Protein 2EGD (pdb70)

Foldseek 3Di:
DDDPVRVVVVVLQVLQQVLQCPDDDSQ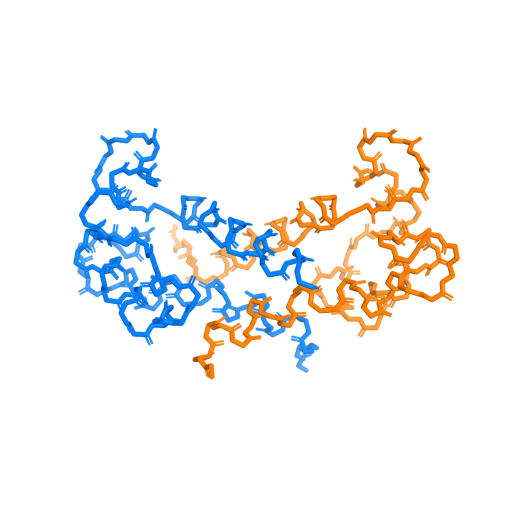WHALVSQVCSCVPPVCPLCVPVPDSVVVQVVLPVVPPRIHGVVSSVVVVVVSVVVVVVD/DDPVVVVVVVLQVLQQVLQCPDDDSQWHALVSQVVCCVPPVCPLCVPVPDSVVVQVVLPVVPPRIHGVVSSVVVVVVSVVVVVCVVDDDPD

Organism: Homo sapiens (NCBI:txid9606)

Structure (mmCIF, N/CA/C/O backbone):
data_2EGD
#
_entry.id   2EGD
#
_cell.length_a   39.774
_cell.length_b   59.287
_cell.length_c   77.624
_cell.angle_alpha   90.00
_cell.angle_beta   90.00
_cell.angle_gamma   90.00
#
_symmetry.space_group_name_H-M   'P 21 21 21'
#
loop_
_entity.id
_entity.type
_entity.pdbx_description
1 polymer 'Protein S100-A13'
2 non-polymer 'CALCIUM ION'
3 water water
#
loop_
_atom_site.group_PDB
_atom_site.id
_atom_site.type_symbol
_atom_site.label_atom_id
_atom_site.label_alt_id
_atom_site.label_comp_id
_atom_site.label_asym_id
_atom_site.label_entity_id
_atom_site.label_seq_id
_atom_site.pdbx_PDB_ins_code
_atom_site.Cartn_x
_atom_site.Cartn_y
_atom_site.Cartn_z
_atom_site.occupancy
_atom_site.B_iso_or_equiv
_atom_site.auth_seq_id
_atom_site.auth_comp_id
_atom_site.auth_asym_id
_atom_site.auth_atom_id
_atom_site.pdbx_PDB_model_num
ATOM 1 N N . PRO A 1 5 ? -2.648 0.183 25.767 1.00 26.76 5 PRO A N 1
ATOM 2 C CA . PRO A 1 5 ? -1.769 1.253 26.235 1.00 26.24 5 P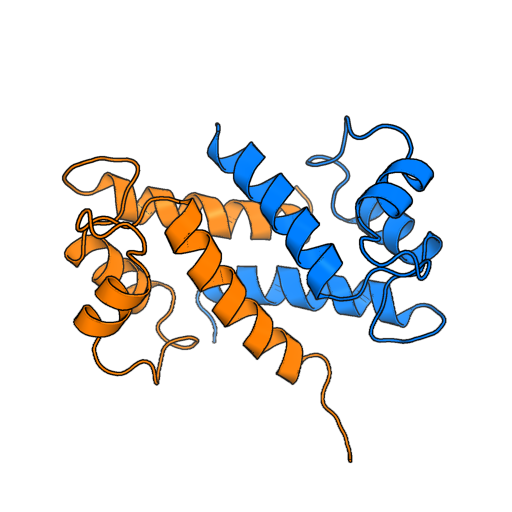RO A CA 1
ATOM 3 C C . PRO A 1 5 ? -1.337 2.197 25.099 1.00 26.26 5 PRO A C 1
ATOM 4 O O . PRO A 1 5 ? -1.984 2.263 24.070 1.00 27.40 5 PRO A O 1
ATOM 8 N N . LEU A 1 6 ? -0.238 2.902 25.281 1.00 25.62 6 LEU A N 1
ATOM 9 C CA . LEU A 1 6 ? 0.115 3.984 24.351 1.00 26.15 6 LEU A CA 1
ATOM 10 C C . LEU A 1 6 ? 1.135 3.475 23.360 1.00 26.31 6 LEU A C 1
ATOM 11 O O . LEU A 1 6 ? 1.838 2.531 23.683 1.00 26.06 6 LEU A O 1
ATOM 16 N N . THR A 1 7 ? 1.204 4.078 22.162 1.00 25.19 7 THR A N 1
ATOM 17 C CA . THR A 1 7 ? 2.227 3.708 21.179 1.00 25.23 7 THR A CA 1
ATOM 18 C C . THR A 1 7 ? 3.582 4.274 21.627 1.00 25.45 7 THR A C 1
ATOM 19 O O . THR A 1 7 ? 3.657 4.969 22.640 1.00 24.68 7 THR A O 1
ATOM 23 N N . GLU A 1 8 ? 4.651 3.927 20.907 1.00 25.42 8 GLU A N 1
ATOM 24 C CA . GLU A 1 8 ? 5.984 4.440 21.237 1.00 25.30 8 GLU A CA 1
ATOM 25 C C . GLU A 1 8 ? 5.969 5.951 21.164 1.00 25.32 8 GLU A C 1
ATOM 26 O O . GLU A 1 8 ? 6.527 6.625 22.057 1.00 25.00 8 GLU A O 1
ATOM 28 N N . LEU A 1 9 ? 5.328 6.502 20.132 1.00 24.82 9 LEU A N 1
ATOM 29 C CA . LEU A 1 9 ? 5.291 7.981 20.006 1.00 24.64 9 LEU A CA 1
ATOM 30 C C . LEU A 1 9 ? 4.436 8.545 21.126 1.00 24.96 9 LEU A C 1
ATOM 31 O O . LEU A 1 9 ? 4.816 9.504 21.787 1.00 25.10 9 LEU A O 1
ATOM 36 N N . GLU A 1 10 ? 3.285 7.945 21.388 1.00 24.51 10 GLU A N 1
ATOM 37 C CA . GLU A 1 10 ? 2.402 8.541 22.383 1.00 23.84 10 GLU A CA 1
ATOM 38 C C . GLU A 1 10 ? 3.047 8.524 23.781 1.00 23.37 10 GLU A C 1
ATOM 39 O O . GLU A 1 10 ? 2.947 9.507 24.566 1.00 24.32 10 GLU A O 1
ATOM 45 N N . GLU A 1 11 ? 3.713 7.415 24.096 1.00 22.55 11 GLU A N 1
ATOM 46 C CA . GLU A 1 11 ? 4.319 7.259 25.411 1.00 24.16 11 GLU A CA 1
ATOM 47 C C . GLU A 1 11 ? 5.463 8.239 25.529 1.00 24.50 11 GLU A C 1
ATOM 48 O O . GLU A 1 11 ? 5.692 8.813 26.617 1.00 25.88 11 GLU A O 1
ATOM 54 N N . SER A 1 12 ? 6.171 8.486 24.422 1.00 24.66 12 SER A N 1
ATOM 55 C CA . SER A 1 12 ? 7.278 9.477 24.460 1.00 24.31 12 SER A CA 1
ATOM 56 C C . SER A 1 12 ? 6.795 10.886 24.714 1.00 25.56 12 SER A C 1
ATOM 57 O O . SER A 1 12 ? 7.413 11.600 25.503 1.00 25.45 12 SER A O 1
ATOM 60 N N . ILE A 1 13 ? 5.684 11.279 24.092 1.00 24.99 13 ILE A N 1
ATOM 61 C CA . ILE A 1 13 ? 5.125 12.616 24.355 1.00 25.24 13 ILE A CA 1
ATOM 62 C C . ILE A 1 13 ? 4.717 12.674 25.838 1.00 25.32 13 ILE A C 1
ATOM 63 O O . ILE A 1 13 ? 5.061 13.661 26.546 1.00 26.25 13 ILE A O 1
ATOM 68 N N . GLU A 1 14 ? 4.081 11.606 26.330 1.00 24.86 14 GLU A N 1
ATOM 69 C CA . GLU A 1 14 ? 3.647 11.601 27.710 1.00 24.67 14 GLU A CA 1
ATOM 70 C C . GLU A 1 14 ? 4.839 11.731 28.668 1.00 25.30 14 GLU A C 1
ATOM 71 O O . GLU A 1 14 ? 4.733 12.435 29.691 1.00 25.64 14 GLU A O 1
ATOM 77 N N . THR A 1 15 ? 5.935 11.029 28.378 1.00 24.52 15 THR A N 1
ATOM 78 C CA . THR A 1 15 ? 7.170 11.113 29.199 1.00 24.77 15 THR A CA 1
ATOM 79 C C . THR A 1 15 ? 7.710 12.582 29.215 1.00 24.90 15 THR A C 1
ATOM 80 O O . THR A 1 15 ? 8.121 13.077 30.277 1.00 24.80 15 THR A O 1
ATOM 84 N N . VAL A 1 16 ? 7.722 13.236 28.061 1.00 25.52 16 VAL A N 1
ATOM 85 C CA . VAL A 1 16 ? 8.214 14.635 28.009 1.00 24.08 16 VAL A CA 1
ATOM 86 C C . VAL A 1 16 ? 7.380 15.493 28.968 1.00 23.76 16 VAL A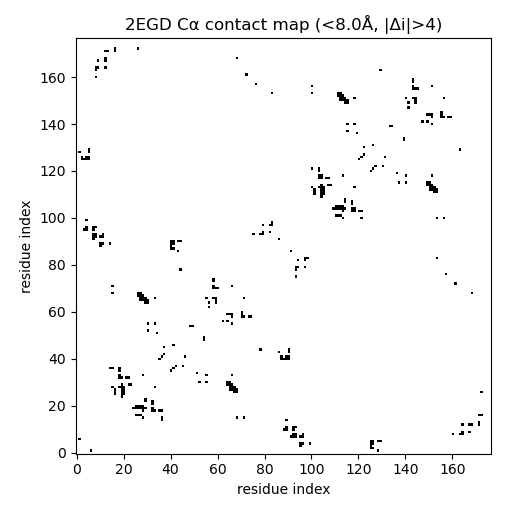 C 1
ATOM 87 O O . VAL A 1 16 ? 7.916 16.297 29.744 1.00 24.59 16 VAL A O 1
ATOM 91 N N . VAL A 1 17 ? 6.063 15.302 28.925 1.00 24.11 17 VAL A N 1
ATOM 92 C CA . VAL A 1 17 ? 5.192 16.114 29.777 1.00 25.49 17 VAL A CA 1
ATOM 93 C C . VAL A 1 17 ? 5.356 15.689 31.245 1.00 25.42 17 VAL A C 1
ATOM 94 O O . VAL A 1 17 ? 5.455 16.540 32.139 1.00 24.66 17 VAL A O 1
ATOM 98 N N . THR A 1 18 ? 5.327 14.382 31.530 1.00 24.15 18 THR A N 1
ATOM 99 C CA . THR A 1 18 ? 5.488 13.948 32.902 1.00 25.41 18 THR A CA 1
ATOM 100 C C . THR A 1 18 ? 6.784 14.453 33.576 1.00 26.26 18 THR A C 1
ATOM 101 O O . THR A 1 18 ? 6.811 14.626 34.795 1.00 26.75 18 THR A O 1
ATOM 103 N N . THR A 1 19 ? 7.866 14.592 32.813 1.00 24.67 19 THR A N 1
ATOM 104 C CA . THR A 1 19 ? 9.161 14.957 33.381 1.00 23.70 19 THR A CA 1
ATOM 105 C C . THR A 1 19 ? 9.056 16.374 33.922 1.00 25.03 19 THR A C 1
ATOM 106 O O . THR A 1 19 ? 9.588 16.673 34.998 1.00 24.52 19 THR A O 1
ATOM 110 N N . PHE A 1 20 ? 8.339 17.251 33.211 1.00 24.08 20 PHE A N 1
ATOM 111 C CA . PHE A 1 20 ? 8.149 18.633 33.751 1.00 24.43 20 PHE A CA 1
ATOM 112 C C . PHE A 1 20 ? 7.523 18.579 35.152 1.00 24.57 20 PHE A C 1
ATOM 113 O O . PHE A 1 20 ? 8.055 19.158 36.097 1.00 24.47 20 PHE A O 1
ATOM 121 N N . PHE A 1 21 ? 6.416 17.850 35.296 1.00 24.01 21 PHE A N 1
ATOM 122 C CA . PHE A 1 21 ? 5.698 17.846 36.564 1.00 24.05 21 PHE A CA 1
ATOM 123 C C . PHE A 1 21 ? 6.462 17.122 37.660 1.00 24.75 21 PHE A C 1
ATOM 124 O O . PHE A 1 21 ? 6.395 17.511 38.832 1.00 24.20 21 PHE A O 1
ATOM 132 N N . THR A 1 22 ? 7.200 16.087 37.283 1.00 24.07 22 THR A N 1
ATOM 133 C CA . THR A 1 22 ? 8.086 15.419 38.233 1.00 23.84 22 THR A CA 1
ATOM 134 C C . THR A 1 22 ? 9.075 16.344 38.868 1.00 23.64 22 THR A C 1
ATOM 135 O O . THR A 1 22 ? 9.225 16.333 40.101 1.00 22.47 22 THR A O 1
ATOM 139 N N . PHE A 1 23 ? 9.734 17.161 38.039 1.00 24.52 23 PHE A N 1
ATOM 140 C CA . PHE A 1 23 ? 10.637 18.180 38.579 1.00 25.86 23 PHE A CA 1
ATOM 141 C C . PHE A 1 23 ? 9.982 19.418 39.222 1.00 26.41 23 PHE A C 1
ATOM 142 O O . PHE A 1 23 ? 10.503 19.915 40.206 1.00 25.71 23 PHE A O 1
ATOM 150 N N . ALA A 1 24 ? 8.815 19.826 38.728 1.00 25.03 24 ALA A N 1
ATOM 151 C CA . ALA A 1 24 ? 8.172 21.060 39.146 1.00 25.10 24 ALA A CA 1
ATOM 152 C C . ALA A 1 24 ? 7.522 20.917 40.512 1.00 24.11 24 ALA A C 1
ATOM 153 O O . ALA A 1 24 ? 7.220 21.896 41.165 1.00 24.02 24 ALA A O 1
ATOM 155 N N . ARG A 1 25 ? 7.299 19.690 40.963 1.00 24.16 25 ARG A N 1
ATOM 156 C CA . ARG A 1 25 ? 6.573 19.541 42.254 1.00 24.75 25 ARG A CA 1
ATOM 157 C C . ARG A 1 25 ? 7.503 19.490 43.457 1.00 24.12 25 ARG A C 1
ATOM 158 O O . ARG A 1 25 ? 7.055 19.283 44.588 1.00 23.95 25 ARG A O 1
ATOM 166 N N . GLN A 1 26 ? 8.794 19.703 43.224 1.00 24.29 26 GLN A N 1
ATOM 167 C CA . GLN A 1 26 ? 9.767 19.515 44.305 1.00 24.55 26 GLN A CA 1
ATOM 168 C C . GLN A 1 26 ? 9.746 20.657 45.327 1.00 23.73 26 GLN A C 1
ATOM 169 O O . GLN A 1 26 ? 9.968 20.441 46.538 1.00 23.07 26 GLN A O 1
ATOM 175 N N . GLU A 1 27 ? 9.448 21.859 44.866 1.00 23.20 27 GLU A N 1
ATOM 176 C CA . GLU A 1 27 ? 9.391 23.030 45.757 1.00 24.07 27 GLU A CA 1
ATOM 177 C C . GLU A 1 27 ? 8.496 24.118 45.156 1.00 23.82 27 GLU A C 1
ATOM 178 O O . GLU A 1 27 ? 8.303 24.166 43.940 1.00 22.41 27 GLU A O 1
ATOM 184 N N . GLY A 1 28 ? 7.985 25.002 46.008 1.00 23.88 28 GLY A N 1
ATOM 185 C CA . GLY A 1 28 ? 7.106 26.105 45.576 1.00 25.33 28 GLY A CA 1
ATOM 186 C C . GLY A 1 28 ? 5.914 25.593 44.798 1.00 26.08 28 GLY A C 1
ATOM 187 O O . GLY A 1 28 ? 5.396 24.531 45.139 1.00 25.52 28 GLY A O 1
ATOM 188 N N . ARG A 1 29 ? 5.501 26.329 43.756 1.00 26.12 29 ARG A N 1
ATOM 189 C CA . ARG A 1 29 ? 4.312 25.988 42.968 1.00 26.39 29 ARG A CA 1
ATOM 190 C C . ARG A 1 29 ? 4.551 24.681 42.250 1.00 26.21 29 ARG A C 1
ATOM 191 O O . ARG A 1 29 ? 5.611 24.476 41.681 1.00 25.80 29 ARG A O 1
ATOM 195 N N . LYS A 1 30 ? 3.573 23.798 42.262 1.00 26.08 30 LYS A N 1
ATOM 196 C CA . LYS A 1 30 ? 3.798 22.471 41.697 1.00 26.21 30 LYS A CA 1
ATOM 197 C C . LYS A 1 30 ? 3.682 22.456 40.173 1.00 26.24 30 LYS A C 1
ATOM 198 O O . LYS A 1 30 ? 3.989 21.416 39.531 1.00 25.27 30 LYS A O 1
ATOM 201 N N . ASP A 1 31 ? 3.258 23.588 39.588 1.00 24.50 31 ASP A N 1
ATOM 202 C CA . ASP A 1 31 ? 3.050 23.694 38.133 1.00 24.34 31 ASP A CA 1
ATOM 203 C C . ASP A 1 31 ? 4.127 24.559 37.478 1.00 24.40 31 ASP A C 1
ATOM 204 O O . ASP A 1 31 ? 4.000 24.983 36.313 1.00 23.41 31 ASP A O 1
ATOM 209 N N . SER A 1 32 ? 5.196 24.821 38.209 1.00 25.38 32 SER A N 1
ATOM 210 C CA . SER A 1 32 ? 6.323 25.548 37.608 1.00 24.43 32 SER A CA 1
ATOM 211 C C . SER A 1 32 ? 7.669 25.142 38.179 1.00 24.42 32 SER A C 1
ATOM 212 O O . SER A 1 32 ? 7.759 24.674 39.318 1.00 24.44 32 SER A O 1
ATOM 215 N N . LEU A 1 33 ? 8.695 25.291 37.347 1.00 24.05 33 LEU A N 1
ATOM 216 C CA . LEU A 1 33 ? 10.088 25.014 37.721 1.00 24.13 33 LEU A CA 1
ATOM 217 C C . LEU A 1 33 ? 10.748 26.280 38.284 1.00 24.74 33 LEU A C 1
ATOM 218 O O . LEU A 1 33 ? 10.824 27.305 37.582 1.00 25.45 33 LEU A O 1
ATOM 223 N N . SER A 1 34 ? 11.221 26.227 39.541 1.00 23.74 34 SER A N 1
ATOM 224 C CA . SER A 1 34 ? 12.134 27.266 40.049 1.00 24.85 34 SER A CA 1
ATOM 225 C C . SER A 1 34 ? 13.487 27.045 39.398 1.00 24.82 34 SER A C 1
ATOM 226 O O . SER A 1 34 ? 13.704 26.027 38.725 1.00 24.21 34 SER A O 1
ATOM 229 N N . VAL A 1 35 ? 14.414 27.957 39.613 1.00 24.18 35 VAL A N 1
ATOM 230 C CA . VAL A 1 35 ? 15.787 27.738 39.095 1.00 24.34 35 VAL A CA 1
ATOM 231 C C . VAL A 1 35 ? 16.416 26.444 39.596 1.00 24.79 35 VAL A C 1
ATOM 232 O O . VAL A 1 35 ? 17.093 25.748 38.827 1.00 25.23 35 VAL A O 1
ATOM 236 N N . ASN A 1 36 ? 16.214 26.101 40.870 1.00 24.67 36 ASN A N 1
ATOM 237 C CA . ASN A 1 36 ? 16.770 24.845 41.404 1.00 25.33 36 ASN A CA 1
ATOM 238 C C . ASN A 1 36 ? 16.182 23.618 40.741 1.00 25.19 36 ASN A C 1
ATOM 239 O O . ASN A 1 36 ? 16.905 22.671 40.456 1.00 25.66 36 ASN A O 1
ATOM 244 N N . GLU A 1 37 ? 14.869 23.629 40.523 1.00 24.15 37 GLU A N 1
ATOM 245 C CA . GLU A 1 37 ? 14.188 22.497 39.839 1.00 24.67 37 GLU A CA 1
ATOM 246 C C . GLU A 1 37 ? 14.624 22.366 38.365 1.00 24.39 37 GLU A C 1
ATOM 247 O O . GLU A 1 37 ? 14.765 21.259 37.827 1.00 25.40 37 GLU A O 1
ATOM 253 N N . PHE A 1 38 ? 14.813 23.511 37.720 1.00 25.41 38 PHE A N 1
ATOM 254 C CA . PHE A 1 38 ? 15.258 23.553 36.319 1.00 24.87 38 PHE A CA 1
ATOM 255 C C . PHE A 1 38 ? 16.644 22.986 36.270 1.00 24.61 38 PHE A C 1
ATOM 256 O O . PHE A 1 38 ? 16.960 22.180 35.414 1.00 23.99 38 PHE A O 1
ATOM 264 N N . LYS A 1 39 ? 17.496 23.407 37.219 1.00 23.81 39 LYS A N 1
ATOM 265 C CA . LYS A 1 39 ? 18.877 22.885 37.246 1.00 24.11 39 LYS A CA 1
ATOM 266 C C . LYS A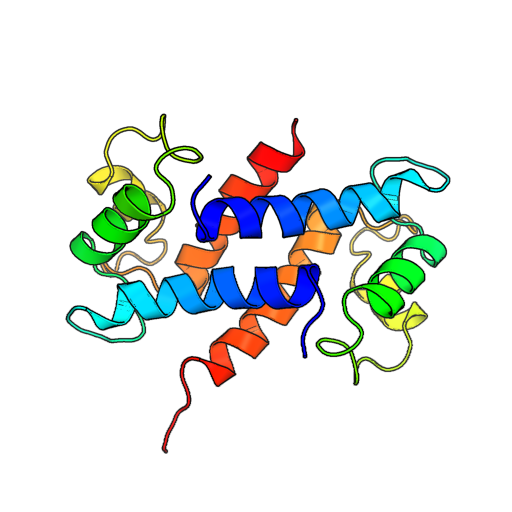 1 39 ? 18.907 21.375 37.474 1.00 24.77 39 LYS A C 1
ATOM 267 O O . LYS A 1 39 ? 19.701 20.671 36.846 1.00 23.94 39 LYS A O 1
ATOM 273 N N . GLU A 1 40 ? 18.026 20.875 38.337 1.00 23.88 40 GLU A N 1
ATOM 274 C CA . GLU A 1 40 ? 17.894 19.442 38.548 1.00 24.56 40 GLU A CA 1
ATOM 275 C C . GLU A 1 40 ? 17.432 18.712 37.303 1.00 23.82 40 GLU A C 1
ATOM 276 O O . GLU A 1 40 ? 17.987 17.659 36.923 1.00 23.27 40 GLU A O 1
ATOM 282 N N . LEU A 1 41 ? 16.440 19.268 36.624 1.00 24.36 41 LEU A N 1
ATOM 283 C CA . LEU A 1 41 ? 15.929 18.621 35.411 1.00 24.67 41 LEU A CA 1
ATOM 284 C C . LEU A 1 41 ? 17.047 18.544 34.374 1.00 24.78 41 LEU A C 1
ATOM 285 O O . LEU A 1 41 ? 17.236 17.508 33.741 1.00 25.19 41 LEU A O 1
ATOM 290 N N . VAL A 1 42 ? 17.798 19.629 34.202 1.00 23.76 42 VAL A N 1
ATOM 291 C CA . VAL A 1 42 ? 18.836 19.617 33.165 1.00 23.60 42 VAL A CA 1
ATOM 292 C C . VAL A 1 42 ? 19.950 18.627 33.521 1.00 24.30 42 VAL A C 1
ATOM 293 O O . VAL A 1 42 ? 20.368 17.794 32.702 1.00 23.33 42 VAL A O 1
ATOM 297 N N . THR A 1 43 ? 20.418 18.703 34.775 1.00 25.30 43 THR A N 1
ATOM 298 C CA . THR A 1 43 ? 21.541 17.868 35.167 1.00 25.93 43 THR A CA 1
ATOM 299 C C . THR A 1 43 ? 21.154 16.427 35.174 1.00 25.09 43 THR A C 1
ATOM 300 O O . THR A 1 43 ? 21.964 15.608 34.738 1.00 24.70 43 THR A O 1
ATOM 304 N N . GLN A 1 44 ? 19.932 16.104 35.634 1.00 23.94 44 GLN A N 1
ATOM 305 C CA . GLN A 1 44 ? 19.504 14.712 35.697 1.00 24.23 44 GLN A CA 1
ATOM 306 C C . GLN A 1 44 ? 19.049 14.134 34.376 1.00 24.23 44 GLN A C 1
ATOM 307 O O . GLN A 1 44 ? 19.295 12.959 34.121 1.00 24.42 44 GLN A O 1
ATOM 313 N N . GLN A 1 45 ? 18.315 14.920 33.601 1.00 23.97 45 GLN A N 1
ATOM 314 C CA . GLN A 1 45 ? 17.571 14.372 32.455 1.00 25.05 45 GLN A CA 1
ATOM 315 C C . GLN A 1 45 ? 17.984 14.895 31.093 1.00 25.44 45 GLN A C 1
ATOM 316 O O . GLN A 1 45 ? 17.597 14.300 30.088 1.00 24.41 45 GLN A O 1
ATOM 322 N N . LEU A 1 46 ? 18.776 15.980 31.049 1.00 25.10 46 LEU A N 1
ATOM 323 C CA . LEU A 1 46 ? 19.295 16.486 29.762 1.00 24.99 46 LEU A CA 1
ATOM 324 C C . LEU A 1 46 ? 20.818 16.651 29.737 1.00 25.48 46 LEU A C 1
ATOM 325 O O . LEU A 1 46 ? 21.315 17.590 29.129 1.00 26.81 46 LEU A O 1
ATOM 330 N N . PRO A 1 47 ? 21.570 15.738 30.372 1.00 24.36 47 PRO A N 1
ATOM 331 C CA . PRO A 1 47 ? 23.007 15.986 30.495 1.00 24.62 47 PRO A CA 1
ATOM 332 C C . PRO A 1 47 ? 23.725 15.904 29.154 1.00 24.51 47 PRO A C 1
ATOM 333 O O . PRO A 1 47 ? 24.800 16.493 29.003 1.00 25.22 47 PRO A O 1
ATOM 337 N N . HIS A 1 48 ? 23.149 15.174 28.200 1.00 23.02 48 HIS A N 1
ATOM 338 C CA . HIS A 1 48 ? 23.711 14.995 26.871 1.00 24.42 48 HIS A CA 1
ATOM 339 C C . HIS A 1 48 ? 23.231 16.069 25.879 1.00 25.35 48 HIS A C 1
ATOM 340 O O . HIS A 1 48 ? 24.054 16.748 25.232 1.00 24.85 48 HIS A O 1
ATOM 347 N N . LEU A 1 49 ? 21.911 16.229 25.755 1.00 24.66 49 LEU A N 1
ATOM 348 C CA . LEU A 1 49 ? 21.355 17.199 24.801 1.00 25.12 49 LEU A CA 1
ATOM 349 C C . LEU A 1 49 ? 21.702 18.632 25.194 1.00 25.30 49 LEU A C 1
ATOM 350 O O . LEU A 1 49 ? 21.789 19.492 24.311 1.00 25.19 49 LEU A O 1
ATOM 355 N N . LEU A 1 50 ? 21.966 18.881 26.486 1.00 24.81 50 LEU A N 1
ATOM 356 C CA . LEU A 1 50 ? 22.376 20.231 26.929 1.00 24.36 50 LEU A CA 1
ATOM 357 C C . LEU A 1 50 ? 23.844 20.303 27.402 1.00 25.13 50 LEU A C 1
ATOM 358 O O . LEU A 1 50 ? 24.240 21.226 28.140 1.00 25.06 50 LEU A O 1
ATOM 363 N N . LYS A 1 51 ? 24.671 19.392 26.900 1.00 24.43 51 LYS A N 1
ATOM 364 C CA . LYS A 1 51 ? 26.066 19.345 27.395 1.00 25.00 51 LYS A CA 1
ATOM 365 C C . LYS A 1 51 ? 26.813 20.675 27.158 1.00 24.75 51 LYS A C 1
ATOM 366 O O . LYS A 1 51 ? 27.679 21.075 27.944 1.00 24.87 51 LYS A O 1
ATOM 369 N N . ASP A 1 52 ? 26.468 21.362 26.073 1.00 24.57 52 ASP A N 1
ATOM 370 C CA . ASP A 1 52 ? 27.185 22.571 25.685 1.00 24.12 52 ASP A CA 1
ATOM 371 C C . ASP A 1 52 ? 26.447 23.847 26.017 1.00 23.90 52 ASP A C 1
ATOM 372 O O . ASP A 1 52 ? 26.744 24.879 25.427 1.00 23.09 52 ASP A O 1
ATOM 377 N N . VAL A 1 53 ? 25.494 23.781 26.949 1.00 23.25 53 VAL A N 1
ATOM 378 C CA . VAL A 1 53 ? 24.604 24.920 27.175 1.00 26.05 53 VAL A CA 1
ATOM 379 C C . VAL A 1 53 ? 25.235 26.104 27.918 1.00 26.29 53 VAL A C 1
ATOM 380 O O . VAL A 1 53 ? 24.715 27.240 27.856 1.00 27.24 53 VAL A O 1
ATOM 384 N N . GLY A 1 54 ? 26.330 25.852 28.634 1.00 26.25 54 GLY A N 1
ATOM 385 C CA . GLY A 1 54 ? 26.943 26.887 29.461 1.00 25.80 54 GLY A CA 1
ATOM 386 C C . GLY A 1 54 ? 26.111 27.126 30.714 1.00 25.51 54 GLY A C 1
ATOM 387 O O . GLY A 1 54 ? 25.396 26.228 31.174 1.00 26.63 54 GLY A O 1
ATOM 388 N N . SER A 1 55 ? 26.200 28.341 31.255 1.00 24.69 55 SER A N 1
ATOM 389 C CA . SER A 1 55 ? 25.552 28.726 32.528 1.00 24.07 55 SER A CA 1
ATOM 390 C C . SER A 1 55 ? 24.074 28.429 32.618 1.00 23.68 55 SER A C 1
ATOM 391 O O . SER A 1 55 ? 23.284 28.982 31.830 1.00 22.92 55 SER A O 1
ATOM 394 N N . LEU A 1 56 ? 23.697 27.548 33.553 1.00 22.81 56 LEU A N 1
ATOM 395 C CA . LEU A 1 56 ? 22.258 27.222 33.731 1.00 22.93 56 LEU A CA 1
ATOM 396 C C . LEU A 1 56 ? 21.461 28.417 34.252 1.00 22.76 56 LEU A C 1
ATOM 397 O O . LEU A 1 56 ? 20.303 28.622 33.901 1.00 22.97 56 LEU A O 1
ATOM 402 N N . ASP A 1 57 ? 22.070 29.221 35.106 1.00 22.82 57 ASP A N 1
ATOM 403 C CA . ASP A 1 57 ? 21.392 30.418 35.604 1.00 22.93 57 ASP A CA 1
ATOM 404 C C . ASP A 1 57 ? 21.040 31.357 34.446 1.00 23.25 57 ASP A C 1
ATOM 405 O O . ASP A 1 57 ? 19.953 31.912 34.422 1.00 23.41 57 ASP A O 1
ATOM 408 N N . GLU A 1 58 ? 21.936 31.514 33.466 1.00 23.15 58 GLU A N 1
ATOM 409 C CA . GLU A 1 58 ? 21.622 32.313 32.262 1.00 23.04 58 GLU A CA 1
ATOM 410 C C . GLU A 1 58 ? 20.569 31.674 31.343 1.00 23.12 58 GLU A C 1
ATOM 411 O O . GLU A 1 58 ? 19.674 32.344 30.806 1.00 22.58 58 GLU A O 1
ATOM 417 N N . LYS A 1 59 ? 20.670 30.370 31.154 1.00 23.72 59 LYS A N 1
ATOM 418 C CA . LYS A 1 59 ? 19.666 29.656 30.376 1.00 23.68 59 LYS A CA 1
ATOM 419 C C . LYS A 1 59 ? 18.267 29.768 31.007 1.00 24.36 59 LYS A C 1
ATOM 420 O O . LYS A 1 59 ? 17.272 29.954 30.319 1.00 24.89 59 LYS A O 1
ATOM 426 N N . MET A 1 60 ? 18.176 29.647 32.319 1.00 25.01 60 MET A N 1
ATOM 427 C CA . MET A 1 60 ? 16.897 29.889 33.026 1.00 25.88 60 MET A CA 1
ATOM 428 C C . MET A 1 60 ? 16.318 31.281 32.638 1.00 26.45 60 MET A C 1
ATOM 429 O O . MET A 1 60 ? 15.152 31.409 32.216 1.00 26.71 60 MET A O 1
ATOM 434 N N . LYS A 1 61 ? 17.145 32.288 32.754 1.00 25.55 61 LYS A N 1
ATOM 435 C CA . LYS A 1 61 ? 16.774 33.669 32.411 1.00 24.96 61 LYS A CA 1
ATOM 436 C C . LYS A 1 61 ? 16.270 33.728 30.968 1.00 24.33 61 LYS A C 1
ATOM 437 O O . LYS A 1 61 ? 15.236 34.252 30.717 1.00 21.65 61 LYS A O 1
ATOM 441 N N . SER A 1 62 ? 16.959 33.058 30.048 1.00 24.78 62 SER A N 1
ATOM 442 C CA . SER A 1 62 ? 16.620 33.080 28.638 1.00 25.39 62 SER A CA 1
ATOM 443 C C . SER A 1 62 ? 15.231 32.423 28.375 1.00 25.00 62 SER A C 1
ATOM 444 O O . SER A 1 62 ? 14.421 32.926 27.567 1.00 24.27 62 SER A O 1
ATOM 447 N N . LEU A 1 63 ? 14.981 31.311 29.061 1.00 24.41 63 LEU A N 1
ATOM 448 C CA . LEU A 1 63 ? 13.708 30.586 28.916 1.00 24.76 63 LEU A CA 1
ATOM 449 C C . LEU A 1 63 ? 12.557 31.239 29.651 1.00 24.21 63 LEU A C 1
ATOM 450 O O . LEU A 1 63 ? 11.403 30.930 29.371 1.00 24.25 63 LEU A O 1
ATOM 455 N N . ASP A 1 64 ? 12.865 32.042 30.660 1.00 24.32 64 ASP A N 1
ATOM 456 C CA . ASP A 1 64 ? 11.827 32.657 31.481 1.00 23.86 64 ASP A CA 1
ATOM 457 C C . ASP A 1 64 ? 11.306 33.899 30.719 1.00 23.77 64 ASP A C 1
ATOM 458 O O . ASP A 1 64 ? 11.655 35.039 31.056 1.00 24.00 64 ASP A O 1
ATOM 463 N N . VAL A 1 65 ? 10.472 33.673 29.699 1.00 24.05 65 VAL A N 1
ATOM 464 C CA . VAL A 1 65 ? 10.095 34.726 28.757 1.00 23.73 65 VAL A CA 1
ATOM 465 C C . VAL A 1 65 ? 9.189 35.842 29.290 1.00 23.87 65 VAL A C 1
ATOM 466 O O . VAL A 1 65 ? 9.058 36.881 28.657 1.00 24.02 65 VAL A O 1
ATOM 470 N N . ASN A 1 66 ? 8.542 35.604 30.421 1.00 24.60 66 ASN A N 1
ATOM 471 C CA . ASN A 1 66 ? 7.753 36.662 31.098 1.00 24.33 66 ASN A CA 1
ATOM 472 C C . ASN A 1 66 ? 8.387 37.148 32.395 1.00 24.84 66 ASN A C 1
ATOM 473 O O . ASN A 1 66 ? 7.741 37.863 33.165 1.00 26.15 66 ASN A O 1
ATOM 478 N N . GLN A 1 67 ? 9.630 36.738 32.664 1.00 25.59 67 GLN A N 1
ATOM 479 C CA . GLN A 1 67 ? 10.430 37.392 33.707 1.00 24.54 67 GLN A CA 1
ATOM 480 C C . GLN A 1 67 ? 9.746 37.300 35.073 1.00 24.27 67 GLN A C 1
ATOM 481 O O . GLN A 1 67 ? 9.671 38.278 35.807 1.00 23.91 67 GLN A O 1
ATOM 487 N N . ASP A 1 68 ? 9.259 36.110 35.412 1.00 23.39 68 ASP A N 1
ATOM 488 C CA . ASP A 1 68 ? 8.670 35.835 36.725 1.00 24.62 68 ASP A CA 1
ATOM 489 C C . ASP A 1 68 ? 9.455 34.835 37.587 1.00 24.25 68 ASP A C 1
ATOM 490 O O . ASP A 1 68 ? 9.017 34.476 38.678 1.00 24.83 68 ASP A O 1
ATOM 495 N N . SER A 1 69 ? 10.618 34.424 37.086 1.00 24.07 69 SER A N 1
ATOM 496 C CA . SER A 1 69 ? 11.635 33.651 37.822 1.00 22.92 69 SER A CA 1
ATOM 497 C C . SER A 1 69 ? 11.271 32.179 37.949 1.00 23.29 69 SER A C 1
ATOM 498 O O . SER A 1 69 ? 11.878 31.460 38.752 1.00 24.54 69 SER A O 1
ATOM 501 N N . GLU A 1 70 ? 10.287 31.756 37.145 1.00 23.04 70 GLU A N 1
ATOM 502 C CA . GLU A 1 70 ? 9.818 30.368 37.103 1.00 23.99 70 GLU A CA 1
ATOM 503 C C . GLU A 1 70 ? 9.602 29.935 35.661 1.00 25.15 70 GLU A C 1
ATOM 504 O O . GLU A 1 70 ? 9.288 30.765 34.830 1.00 25.11 70 GLU A O 1
ATOM 510 N N . LEU A 1 71 ? 9.733 28.637 35.382 1.00 24.18 71 LEU A N 1
ATOM 511 C CA . LEU A 1 71 ? 9.359 28.155 34.046 1.00 25.90 71 LEU A CA 1
ATOM 512 C C . LEU A 1 71 ? 8.021 27.410 34.156 1.00 25.46 71 LEU A C 1
ATOM 513 O O . LEU A 1 71 ? 7.974 26.357 34.798 1.00 24.60 71 LEU A O 1
ATOM 518 N N . LYS A 1 72 ? 6.961 27.950 33.523 1.00 23.77 72 LYS A N 1
ATOM 519 C CA . LYS A 1 72 ? 5.692 27.238 33.405 1.00 24.83 72 LYS A CA 1
ATOM 520 C C . LYS A 1 72 ? 5.823 26.238 32.267 1.00 25.30 72 LYS A C 1
ATOM 521 O O . LYS A 1 72 ? 6.853 26.220 31.567 1.00 25.93 72 LYS A O 1
ATOM 527 N N . PHE A 1 73 ? 4.820 25.380 32.101 1.00 24.86 73 PHE A N 1
ATOM 528 C CA . PHE A 1 73 ? 4.961 24.294 31.115 1.00 23.69 73 PHE A CA 1
ATOM 529 C C . PHE A 1 73 ? 5.225 24.883 29.718 1.00 23.39 73 PHE A C 1
ATOM 530 O O . PHE A 1 73 ? 6.023 24.342 28.939 1.00 22.94 73 PHE A O 1
ATOM 538 N N . ASN A 1 74 ? 4.565 25.981 29.383 1.00 23.73 74 ASN A N 1
ATOM 539 C CA . ASN A 1 74 ? 4.790 26.565 28.037 1.00 23.70 74 ASN A CA 1
ATOM 540 C C . ASN A 1 74 ? 6.250 26.901 27.775 1.00 25.46 74 ASN A C 1
ATOM 541 O O . ASN A 1 74 ? 6.756 26.754 26.646 1.00 24.78 74 ASN A O 1
ATOM 546 N N . GLU A 1 75 ? 6.926 27.371 28.832 1.00 24.86 75 GLU A N 1
ATOM 547 C CA . GLU A 1 75 ? 8.343 27.797 28.684 1.00 25.00 75 GLU A CA 1
ATOM 548 C C . GLU A 1 75 ? 9.255 26.588 28.558 1.00 25.33 75 GLU A C 1
ATOM 549 O O . GLU A 1 75 ? 10.231 26.601 27.793 1.00 26.24 75 GLU A O 1
ATOM 555 N N . TYR A 1 76 ? 8.963 25.544 29.335 1.00 24.63 76 TYR A N 1
ATOM 556 C CA . TYR A 1 76 ? 9.695 24.250 29.217 1.00 25.27 76 TYR A CA 1
ATOM 557 C C . TYR A 1 76 ? 9.466 23.683 27.841 1.00 24.40 76 TYR A C 1
ATOM 558 O O . TYR A 1 76 ? 10.393 23.193 27.211 1.00 24.88 76 TYR A O 1
ATOM 567 N N . TRP A 1 77 ? 8.229 23.764 27.347 1.00 24.03 77 TRP A N 1
ATOM 568 C CA . TRP A 1 77 ? 7.927 23.230 26.009 1.00 23.66 77 TRP A CA 1
ATOM 569 C C . TRP A 1 77 ? 8.784 23.915 24.916 1.00 24.42 77 TRP A C 1
ATOM 570 O O . TRP A 1 77 ? 9.222 23.258 23.947 1.00 24.64 77 TRP A O 1
ATOM 581 N N . ARG A 1 78 ? 9.005 25.234 25.054 1.00 24.94 78 ARG A N 1
ATOM 582 C CA . ARG A 1 78 ? 9.884 25.988 24.149 1.00 24.61 78 ARG A CA 1
ATOM 583 C C . ARG A 1 78 ? 11.310 25.367 24.159 1.00 24.65 78 ARG A C 1
ATOM 584 O O . ARG A 1 78 ? 11.947 25.200 23.099 1.00 24.16 78 ARG A O 1
ATOM 588 N N . LEU A 1 79 ? 11.828 25.070 25.339 1.00 24.12 79 LEU A N 1
ATOM 589 C CA . LEU A 1 79 ? 13.120 24.358 25.441 1.00 23.59 79 LEU A CA 1
ATOM 590 C C . LEU A 1 79 ? 13.069 23.012 24.717 1.00 25.01 79 LEU A C 1
ATOM 591 O O . LEU A 1 79 ? 14.007 22.667 23.963 1.00 24.49 79 LEU A O 1
ATOM 596 N N . ILE A 1 80 ? 12.025 22.214 24.954 1.00 25.03 80 ILE A N 1
ATOM 597 C CA . ILE A 1 80 ? 11.955 20.904 24.270 1.00 25.33 80 ILE A CA 1
ATOM 598 C C . ILE A 1 80 ? 12.024 21.107 22.755 1.00 25.01 80 ILE A C 1
ATOM 599 O O . ILE A 1 80 ? 12.684 20.349 22.029 1.00 25.30 80 ILE A O 1
ATOM 604 N N . GLY A 1 81 ? 11.295 22.112 22.264 1.00 26.20 81 GLY A N 1
ATOM 605 C CA . GLY A 1 81 ? 11.276 22.419 20.825 1.00 24.77 81 GLY A CA 1
ATOM 606 C C . GLY A 1 81 ? 12.638 22.803 20.300 1.00 25.33 81 GLY A C 1
ATOM 607 O O . GLY A 1 81 ? 12.998 22.429 19.182 1.00 24.71 81 GLY A O 1
ATOM 608 N N . GLU A 1 82 ? 13.400 23.559 21.086 1.00 24.55 82 GLU A N 1
ATOM 609 C CA . GLU A 1 82 ? 14.749 23.915 20.688 1.00 25.84 82 GLU A CA 1
ATOM 610 C C . GLU A 1 82 ? 15.646 22.674 20.553 1.00 24.05 82 GLU A C 1
ATOM 611 O O . GLU A 1 82 ? 16.401 22.555 19.575 1.00 24.72 82 GLU A O 1
ATOM 617 N N . LEU A 1 83 ? 15.575 21.785 21.550 1.00 24.12 83 LEU A N 1
ATOM 6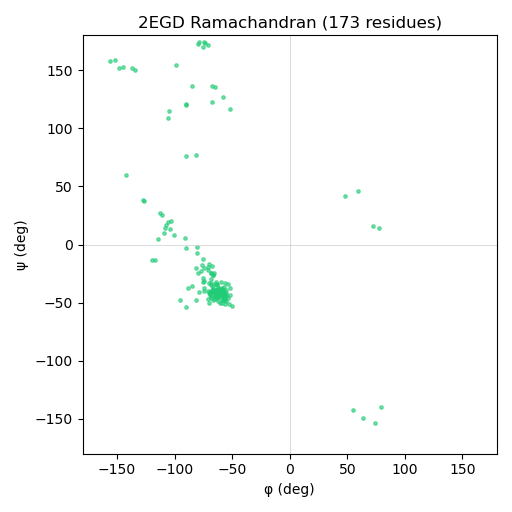18 C CA . LEU A 1 83 ? 16.314 20.498 21.549 1.00 23.32 83 LEU A CA 1
ATOM 619 C C . LEU A 1 83 ? 15.896 19.591 20.387 1.00 24.02 83 LEU A C 1
ATOM 620 O O . LEU A 1 83 ? 16.770 19.004 19.707 1.00 23.80 83 LEU A O 1
ATOM 625 N N . ALA A 1 84 ? 14.579 19.478 20.170 1.00 23.56 84 ALA A N 1
ATOM 626 C CA . ALA A 1 84 ? 14.037 18.733 19.008 1.00 24.27 84 ALA A CA 1
ATOM 627 C C . ALA A 1 84 ? 14.576 19.236 17.672 1.00 25.10 84 ALA A C 1
ATOM 628 O O . ALA A 1 84 ? 14.922 18.444 16.801 1.00 26.69 84 ALA A O 1
ATOM 630 N N . LYS A 1 85 ? 14.666 20.555 17.539 1.00 24.89 85 LYS A N 1
ATOM 631 C CA . LYS A 1 85 ? 14.995 21.160 16.267 1.00 25.27 85 LYS A CA 1
ATOM 632 C C . LYS A 1 85 ? 16.489 20.966 16.027 1.00 24.87 85 LYS A C 1
ATOM 633 O O . LYS A 1 85 ? 16.899 20.794 14.880 1.00 25.68 85 LYS A O 1
ATOM 639 N N . GLU A 1 86 ? 17.283 20.890 17.104 1.00 24.32 86 GLU A N 1
ATOM 640 C CA . GLU A 1 86 ? 18.700 20.523 16.986 1.00 24.46 86 GLU A CA 1
ATOM 641 C C . GLU A 1 86 ? 18.920 19.050 16.566 1.00 24.08 86 GLU A C 1
ATOM 642 O O . GLU A 1 86 ? 19.752 18.768 15.697 1.00 24.85 86 GLU A O 1
ATOM 646 N N . ILE A 1 87 ? 18.195 18.130 17.196 1.00 23.04 87 ILE A N 1
ATOM 647 C CA . ILE A 1 87 ? 18.206 16.699 16.859 1.00 23.69 87 ILE A CA 1
ATOM 648 C C . ILE A 1 87 ? 17.807 16.462 15.402 1.00 22.64 87 ILE A C 1
ATOM 649 O O . ILE A 1 87 ? 18.426 15.651 14.722 1.00 21.94 87 ILE A O 1
ATOM 654 N N . ARG A 1 88 ? 16.774 17.175 14.943 1.00 22.65 88 ARG A N 1
ATOM 655 C CA . ARG A 1 88 ? 16.261 17.085 13.567 1.00 23.71 88 ARG A CA 1
ATOM 656 C C . ARG A 1 88 ? 17.364 17.307 12.537 1.00 24.25 88 ARG A C 1
ATOM 657 O O . ARG A 1 88 ? 17.344 16.713 11.449 1.00 23.71 88 ARG A O 1
ATOM 662 N N . LYS A 1 89 ? 18.313 18.174 12.904 1.00 25.10 89 LYS A N 1
ATOM 663 C CA . LYS A 1 89 ? 19.390 18.616 12.021 1.00 26.79 89 LYS A CA 1
ATOM 664 C C . LYS A 1 89 ? 20.380 17.491 11.687 1.00 27.17 89 LYS A C 1
ATOM 665 O O . LYS A 1 89 ? 21.120 17.590 10.731 1.00 27.83 89 LYS A O 1
ATOM 668 N N . LYS A 1 90 ? 20.381 16.431 12.490 1.00 28.23 90 LYS A N 1
ATOM 669 C CA . LYS A 1 90 ? 21.279 15.295 12.303 1.00 28.38 90 LYS A CA 1
ATOM 670 C C . LYS A 1 90 ? 20.797 14.296 11.223 1.00 28.83 90 LYS A C 1
ATOM 671 O O . LYS A 1 90 ? 19.618 13.899 11.189 1.00 28.64 90 LYS A O 1
ATOM 673 N N . LEU B 1 6 ? 21.561 7.561 26.717 1.00 27.41 6 LEU B N 1
ATOM 674 C CA . LEU B 1 6 ? 20.514 8.635 26.864 1.00 26.84 6 LEU B CA 1
ATOM 675 C C . LEU B 1 6 ? 19.585 8.416 28.053 1.00 26.23 6 LEU B C 1
ATOM 676 O O . LEU B 1 6 ? 19.237 7.279 28.387 1.00 26.03 6 LEU B O 1
ATOM 681 N N . THR B 1 7 ? 19.167 9.510 28.680 1.00 24.92 7 THR B N 1
ATOM 682 C CA . THR B 1 7 ? 18.214 9.451 29.791 1.00 24.30 7 THR B CA 1
ATOM 683 C C . THR B 1 7 ? 16.796 9.182 29.275 1.00 24.58 7 THR B C 1
ATOM 684 O O . THR B 1 7 ? 16.545 9.299 28.069 1.00 24.19 7 THR B O 1
ATOM 688 N N . GLU B 1 8 ? 15.854 8.893 30.181 1.00 24.79 8 GLU B N 1
ATOM 689 C CA . GLU B 1 8 ? 14.439 8.694 29.766 1.00 25.10 8 GLU B CA 1
ATOM 690 C C . GLU B 1 8 ? 13.929 9.865 28.958 1.00 25.18 8 GLU B C 1
ATOM 691 O O . GLU B 1 8 ? 13.309 9.657 27.930 1.00 24.22 8 GLU B O 1
ATOM 693 N N . LEU B 1 9 ? 14.204 11.094 29.429 1.00 24.25 9 LEU B N 1
ATOM 694 C CA . LEU B 1 9 ? 13.718 12.277 28.738 1.00 25.06 9 LEU B CA 1
ATOM 695 C C . LEU B 1 9 ? 14.354 12.383 27.335 1.00 25.69 9 LEU B C 1
ATOM 696 O O . LEU B 1 9 ? 13.663 12.638 26.347 1.00 24.33 9 LEU B O 1
ATOM 701 N N . GLU B 1 10 ? 15.669 12.146 27.248 1.00 24.35 10 GLU B N 1
ATOM 702 C CA . GLU B 1 10 ? 16.369 12.311 25.979 1.00 24.55 10 GLU B CA 1
ATOM 703 C C . GLU B 1 10 ? 15.911 11.269 24.965 1.00 24.57 10 GLU B C 1
ATOM 704 O O . GLU B 1 10 ? 15.736 11.573 23.777 1.00 25.18 10 GLU B O 1
ATOM 710 N N . GLU B 1 11 ? 15.721 10.036 25.434 1.00 24.98 11 GLU B N 1
ATOM 711 C CA . GLU B 1 11 ? 15.250 8.945 24.554 1.00 25.05 11 GLU B CA 1
ATOM 712 C C . GLU B 1 11 ? 13.904 9.334 23.983 1.00 24.54 11 GLU B C 1
ATOM 713 O O . GLU B 1 11 ? 13.628 9.083 22.804 1.00 23.81 11 GLU B O 1
ATOM 717 N N . SER B 1 12 ? 13.073 9.952 24.816 1.00 25.34 12 SER B N 1
ATOM 718 C CA . SER B 1 12 ? 11.690 10.258 24.415 1.00 24.39 12 SER B CA 1
ATOM 719 C C . SER B 1 12 ? 11.692 11.352 23.366 1.00 25.60 12 SER B C 1
ATOM 720 O O . SER B 1 12 ? 10.924 11.273 22.406 1.00 23.72 12 SER B O 1
ATOM 723 N N . ILE B 1 13 ? 12.530 12.364 23.560 1.00 23.96 13 ILE B N 1
ATOM 724 C CA . ILE B 1 13 ? 12.610 13.495 22.609 1.00 25.72 13 ILE B CA 1
ATOM 725 C C . ILE B 1 13 ? 13.146 12.906 21.301 1.00 25.57 13 ILE B C 1
ATOM 726 O O . ILE B 1 13 ? 12.592 13.172 20.227 1.00 24.90 13 ILE B O 1
ATOM 731 N N . GLU B 1 14 ? 14.157 12.041 21.396 1.00 25.91 14 GLU B N 1
ATOM 732 C CA . GLU B 1 14 ? 14.647 11.387 20.159 1.00 25.70 14 GLU B CA 1
ATOM 733 C C . GLU B 1 14 ? 13.566 10.581 19.441 1.00 26.32 14 GLU B C 1
ATOM 734 O O . GLU B 1 14 ? 13.497 10.600 18.210 1.00 24.92 14 GLU B O 1
ATOM 738 N N . THR B 1 15 ? 12.708 9.876 20.188 1.00 25.25 15 THR B N 1
ATOM 739 C CA . THR B 1 15 ? 11.609 9.148 19.546 1.00 24.34 15 THR B CA 1
ATOM 740 C C . THR B 1 15 ? 10.623 10.022 18.793 1.00 25.36 15 THR B C 1
ATOM 741 O O . THR B 1 15 ? 10.171 9.686 17.660 1.00 24.15 15 THR B O 1
ATOM 745 N N . VAL B 1 16 ? 10.273 11.132 19.427 1.00 24.26 16 VAL B N 1
ATOM 746 C CA . VAL B 1 16 ? 9.360 12.059 18.803 1.00 24.34 16 VAL B CA 1
ATOM 747 C C . VAL B 1 16 ? 9.935 12.554 17.488 1.00 25.49 16 VAL B C 1
ATOM 748 O O . VAL B 1 16 ? 9.211 12.634 16.469 1.00 25.38 16 VAL B O 1
ATOM 752 N N . VAL B 1 17 ? 11.222 12.880 17.479 1.00 24.32 17 VAL B N 1
ATOM 753 C CA . VAL B 1 17 ? 11.816 13.384 16.240 1.00 24.63 17 VAL B CA 1
ATOM 754 C C . VAL B 1 17 ? 11.949 12.305 15.183 1.00 24.93 17 VAL B C 1
ATOM 755 O O . VAL B 1 17 ? 11.577 12.504 14.028 1.00 24.26 17 VAL B O 1
ATOM 759 N N . THR B 1 18 ? 12.531 11.179 15.569 1.00 24.68 18 THR B N 1
ATOM 760 C CA . THR B 1 18 ? 12.691 10.044 14.653 1.00 24.89 18 THR B CA 1
ATOM 761 C C . THR B 1 18 ? 11.398 9.540 14.018 1.00 25.17 18 THR B C 1
ATOM 762 O O . THR B 1 18 ? 11.409 9.125 12.842 1.00 24.21 18 THR B O 1
ATOM 764 N N . THR B 1 19 ? 10.305 9.504 14.782 1.00 25.27 19 THR B N 1
ATOM 765 C CA . THR B 1 19 ? 9.028 9.028 14.214 1.00 24.86 19 THR B CA 1
ATOM 766 C C . THR B 1 19 ? 8.642 9.865 12.993 1.00 25.44 19 THR B C 1
ATOM 767 O O . THR B 1 19 ? 8.236 9.327 11.987 1.00 25.91 19 THR B O 1
ATOM 771 N N . PHE B 1 20 ? 8.791 11.183 13.065 1.00 24.87 20 PHE B N 1
ATOM 772 C CA . PHE B 1 20 ? 8.538 11.992 11.863 1.00 24.89 20 PHE B CA 1
ATOM 773 C C . PHE B 1 20 ? 9.269 11.496 10.596 1.00 25.33 20 PHE B C 1
ATOM 774 O O . PHE B 1 20 ? 8.660 11.261 9.544 1.00 24.91 20 PHE B O 1
ATOM 782 N N . PHE B 1 21 ? 10.584 11.321 10.716 1.00 25.35 21 PHE B N 1
ATOM 783 C CA . PHE B 1 21 ? 11.393 10.944 9.552 1.00 25.51 21 PHE B CA 1
ATOM 784 C C . PHE B 1 21 ? 11.093 9.548 9.076 1.00 24.88 21 PHE B C 1
ATOM 785 O O . PHE B 1 21 ? 11.169 9.250 7.851 1.00 25.15 21 PHE B O 1
ATOM 793 N N . THR B 1 22 ? 10.768 8.675 10.019 1.00 24.59 22 THR B N 1
ATOM 794 C CA . THR B 1 22 ? 10.340 7.311 9.669 1.00 24.43 22 THR B CA 1
ATOM 795 C C . THR B 1 22 ? 9.158 7.321 8.702 1.00 24.56 22 THR B C 1
ATOM 796 O O . THR B 1 22 ? 9.106 6.536 7.713 1.00 24.94 22 THR B O 1
ATOM 800 N N . PHE B 1 23 ? 8.189 8.180 8.965 1.00 24.07 23 PHE B N 1
ATOM 801 C CA . PHE B 1 23 ? 7.035 8.235 8.066 1.00 24.99 23 PHE B CA 1
ATOM 802 C C . PHE B 1 23 ? 7.312 9.143 6.863 1.00 25.11 23 PHE B C 1
ATOM 803 O O . PHE B 1 23 ? 6.854 8.846 5.738 1.00 24.44 23 PHE B O 1
ATOM 811 N N . ALA B 1 24 ? 8.056 10.227 7.091 1.00 23.23 24 ALA B N 1
ATOM 812 C CA . ALA B 1 24 ? 8.307 11.202 6.008 1.00 24.81 24 ALA B CA 1
ATOM 813 C C . ALA B 1 24 ? 9.175 10.667 4.846 1.00 24.43 24 ALA B C 1
ATOM 814 O O . ALA B 1 24 ? 9.092 11.142 3.701 1.00 26.07 24 ALA B O 1
ATOM 816 N N . ARG B 1 25 ? 10.030 9.685 5.110 1.00 24.84 25 ARG B N 1
ATOM 817 C CA . ARG B 1 25 ? 10.993 9.259 4.090 1.00 23.85 25 ARG B CA 1
ATOM 818 C C . ARG B 1 25 ? 10.364 8.311 3.052 1.00 24.47 25 ARG B C 1
ATOM 819 O O . ARG B 1 25 ? 11.040 7.882 2.090 1.00 23.60 25 ARG B O 1
ATOM 824 N N . GLN B 1 26 ? 9.083 7.975 3.231 1.00 24.70 26 GLN B N 1
ATOM 825 C CA . GLN B 1 26 ? 8.449 6.891 2.434 1.00 24.37 26 GLN B CA 1
ATOM 826 C C . GLN B 1 26 ? 8.259 7.231 0.957 1.00 24.34 26 GLN B C 1
ATOM 827 O O . GLN B 1 26 ? 8.482 6.401 0.063 1.00 24.10 26 GLN B O 1
ATOM 833 N N . GLU B 1 27 ? 7.838 8.456 0.692 1.00 24.80 27 GLU B N 1
ATOM 834 C CA . GLU B 1 27 ? 7.569 8.846 -0.695 1.00 25.19 27 GLU B CA 1
ATOM 835 C C . GLU B 1 27 ? 7.801 10.325 -0.822 1.00 25.78 27 GLU B C 1
ATOM 836 O O . GLU B 1 27 ? 7.795 11.067 0.190 1.00 25.89 27 GLU B O 1
ATOM 842 N N . GLY B 1 28 ? 8.030 10.772 -2.053 1.00 25.41 28 GLY B N 1
ATOM 843 C CA . GLY B 1 28 ? 8.122 12.206 -2.304 1.00 26.13 28 GLY B CA 1
ATOM 844 C C . GLY B 1 28 ? 9.304 12.828 -1.575 1.00 25.53 28 GLY B C 1
ATOM 845 O O . GLY B 1 28 ? 10.342 12.189 -1.391 1.00 25.08 28 GLY B O 1
ATOM 846 N N . ARG B 1 29 ? 9.161 14.087 -1.189 1.00 23.80 29 ARG B N 1
ATOM 847 C CA . ARG B 1 29 ? 10.211 14.742 -0.432 1.00 24.32 29 ARG B CA 1
ATOM 848 C C . ARG B 1 29 ? 10.464 13.904 0.864 1.00 23.48 29 ARG B C 1
ATOM 849 O O . ARG B 1 29 ? 9.514 13.600 1.606 1.00 23.55 29 ARG B O 1
ATOM 857 N N . LYS B 1 30 ? 11.714 13.525 1.123 1.00 22.70 30 LYS B N 1
ATOM 858 C CA . LYS B 1 30 ? 12.009 12.649 2.287 1.00 22.97 30 LYS B CA 1
ATOM 859 C C . LYS B 1 30 ? 11.969 13.349 3.656 1.00 23.51 30 LYS B C 1
ATOM 860 O O . LYS B 1 30 ? 11.986 12.668 4.725 1.00 24.22 30 LYS B O 1
ATOM 864 N N . ASP B 1 31 ? 11.927 14.691 3.659 1.00 24.32 31 ASP B N 1
ATOM 865 C CA . ASP B 1 31 ? 11.867 15.452 4.937 1.00 24.40 31 ASP B CA 1
ATOM 866 C C . ASP B 1 31 ? 10.489 16.083 5.201 1.00 23.79 31 ASP B C 1
ATOM 867 O O . ASP B 1 31 ? 10.351 17.006 6.006 1.00 22.54 31 ASP B O 1
ATOM 872 N N . SER B 1 32 ? 9.477 15.603 4.491 1.00 24.45 32 SER B N 1
ATOM 873 C CA . SER B 1 32 ? 8.118 16.036 4.777 1.00 25.21 32 SER B CA 1
ATOM 874 C C . SER B 1 32 ? 7.080 14.944 4.576 1.00 25.64 32 SER B C 1
ATOM 875 O O . SER B 1 32 ? 7.271 14.028 3.795 1.00 24.51 32 SER B O 1
ATOM 878 N N . LEU B 1 33 ? 5.980 15.068 5.316 1.00 25.26 33 LEU B N 1
ATOM 879 C CA . LEU B 1 33 ? 4.878 14.109 5.249 1.00 24.92 33 LEU B CA 1
ATOM 880 C C . LEU B 1 33 ? 3.882 14.574 4.187 1.00 24.80 33 LEU B C 1
ATOM 881 O O . LEU B 1 33 ? 3.381 15.702 4.233 1.00 25.34 33 LEU B O 1
ATOM 886 N N . SER B 1 34 ? 3.658 13.720 3.192 1.00 25.85 34 SER B N 1
ATOM 887 C CA . SER B 1 34 ? 2.528 13.894 2.306 1.00 23.45 34 SER B CA 1
ATOM 888 C C . SER B 1 34 ? 1.258 13.560 3.108 1.00 24.66 34 SER B C 1
ATOM 889 O O . SER B 1 34 ? 1.332 13.050 4.251 1.00 24.61 34 SER B O 1
ATOM 892 N N . VAL B 1 35 ? 0.088 13.818 2.543 1.00 23.59 35 VAL B N 1
ATOM 893 C CA . VAL B 1 35 ? -1.120 13.475 3.307 1.00 23.28 35 VAL B CA 1
ATOM 894 C C . VAL B 1 35 ? -1.187 11.959 3.540 1.00 24.18 35 VAL B C 1
ATOM 895 O O . VAL B 1 35 ? -1.649 11.531 4.590 1.00 23.99 35 VAL B O 1
ATOM 899 N N . ASN B 1 36 ? -0.715 11.159 2.581 1.00 24.44 36 ASN B N 1
ATOM 900 C CA . ASN B 1 36 ? -0.694 9.697 2.792 1.00 25.07 36 ASN B CA 1
ATOM 901 C C . ASN B 1 36 ? 0.207 9.295 3.944 1.00 25.04 36 ASN B C 1
ATOM 902 O O . ASN B 1 36 ? -0.172 8.453 4.796 1.00 24.33 36 ASN B O 1
ATOM 907 N N . GLU B 1 37 ? 1.394 9.889 3.994 1.00 23.55 37 GLU B N 1
ATOM 908 C CA . GLU B 1 37 ? 2.355 9.590 5.113 1.00 24.36 37 GLU B CA 1
ATOM 909 C C . GLU B 1 37 ? 1.826 10.103 6.446 1.00 24.74 37 GLU B C 1
ATOM 910 O O . GLU B 1 37 ? 1.955 9.427 7.446 1.00 25.58 37 GLU B O 1
ATOM 916 N N . PHE B 1 38 ? 1.219 11.284 6.445 1.00 25.38 38 PHE B N 1
ATOM 917 C CA . PHE B 1 38 ? 0.567 11.829 7.657 1.00 25.36 38 PHE B CA 1
ATOM 918 C C . PHE B 1 38 ? -0.544 10.867 8.172 1.00 26.03 38 PHE B C 1
ATOM 919 O O . PHE B 1 38 ? -0.619 10.567 9.363 1.00 25.54 38 PHE B O 1
ATOM 927 N N . LYS B 1 39 ? -1.413 10.391 7.280 1.00 24.35 39 LYS B N 1
ATOM 928 C CA . LYS B 1 39 ? -2.478 9.447 7.692 1.00 24.63 39 LYS B CA 1
ATOM 929 C C . LYS B 1 39 ? -1.873 8.154 8.265 1.00 24.83 39 LYS B C 1
ATOM 930 O O . LYS B 1 39 ? -2.388 7.603 9.238 1.00 25.95 39 LYS B O 1
ATOM 936 N N . GLU B 1 40 ? -0.777 7.695 7.683 1.00 25.57 40 GLU B N 1
ATOM 937 C CA . GLU B 1 40 ? -0.093 6.517 8.237 1.00 24.05 40 GLU B CA 1
ATOM 938 C C . GLU B 1 40 ? 0.484 6.766 9.641 1.00 23.59 40 GLU B C 1
ATOM 939 O O . GLU B 1 40 ? 0.335 5.928 10.562 1.00 24.18 40 GLU B O 1
ATOM 943 N N . LEU B 1 41 ? 1.168 7.890 9.798 1.00 23.48 41 LEU B N 1
ATOM 944 C CA . LEU B 1 41 ? 1.633 8.269 11.114 1.00 23.74 41 LEU B CA 1
ATOM 945 C C . LEU B 1 41 ? 0.521 8.345 12.162 1.00 23.72 41 LEU B C 1
ATOM 946 O O . LEU B 1 41 ? 0.671 7.818 13.262 1.00 22.69 41 LEU B O 1
ATOM 951 N N . VAL B 1 42 ? -0.576 9.025 11.837 1.00 23.90 42 VAL B N 1
ATOM 952 C CA . VAL B 1 42 ? -1.691 9.142 12.816 1.00 24.37 42 VAL B CA 1
ATOM 953 C C . VAL B 1 42 ? -2.228 7.750 13.158 1.00 25.63 42 VAL B C 1
ATOM 954 O O . VAL B 1 42 ? -2.360 7.383 14.352 1.00 25.53 42 VAL B O 1
ATOM 958 N N . THR B 1 43 ? -2.528 6.967 12.138 1.00 23.26 43 THR B N 1
ATOM 959 C CA . THR B 1 43 ? -3.164 5.643 12.336 1.00 24.55 43 THR B CA 1
ATOM 960 C C . THR B 1 43 ? -2.294 4.669 13.113 1.00 23.96 43 THR B C 1
ATOM 961 O O . THR B 1 43 ? -2.794 3.848 13.943 1.00 23.70 43 THR B O 1
ATOM 965 N N . GLN B 1 44 ? -0.997 4.711 12.827 1.00 24.18 44 GLN B N 1
ATOM 966 C CA . GLN B 1 44 ? -0.067 3.736 13.405 1.00 23.90 44 GLN B CA 1
ATOM 967 C C . GLN B 1 44 ? 0.473 4.209 14.747 1.00 24.31 44 GLN B C 1
ATOM 968 O O . GLN B 1 44 ? 0.667 3.401 15.657 1.00 24.08 44 GLN B O 1
ATOM 974 N N . GLN B 1 45 ? 0.724 5.515 14.857 1.00 23.98 45 GLN B N 1
ATOM 975 C CA . GLN B 1 45 ? 1.475 6.069 16.028 1.00 25.24 45 GLN B CA 1
ATOM 976 C C . GLN B 1 45 ? 0.740 7.097 16.905 1.00 25.22 45 GLN B C 1
ATOM 977 O O . GLN B 1 45 ? 1.188 7.369 18.013 1.00 26.36 45 GLN B O 1
ATOM 983 N N . LEU B 1 46 ? -0.395 7.633 16.438 1.00 25.60 46 LEU B N 1
ATOM 984 C CA . LEU B 1 46 ? -1.228 8.522 17.292 1.00 25.26 46 LEU B CA 1
ATOM 985 C C . LEU B 1 46 ? -2.684 8.097 17.380 1.00 24.46 46 LEU B C 1
ATOM 986 O O . LEU B 1 46 ? -3.578 8.974 17.381 1.00 25.59 46 LEU B O 1
ATOM 991 N N . PRO B 1 47 ? -2.941 6.763 17.434 1.00 25.64 47 PRO B N 1
ATOM 992 C CA . PRO B 1 47 ? -4.321 6.336 17.272 1.00 24.77 47 PRO B CA 1
ATOM 993 C C . PRO B 1 47 ? -5.138 6.704 18.503 1.00 25.03 47 PRO B C 1
ATOM 994 O O . PRO B 1 47 ? -6.359 6.855 18.395 1.00 25.75 47 PRO B O 1
ATOM 998 N N . HIS B 1 48 ? -4.481 6.902 19.652 1.00 24.57 48 HIS B N 1
ATOM 999 C CA . HIS B 1 48 ? -5.203 7.186 20.891 1.00 25.87 48 HIS B CA 1
ATOM 1000 C C . HIS B 1 48 ? -5.288 8.661 21.143 1.00 25.84 48 HIS B C 1
ATOM 1001 O O . HIS B 1 48 ? -6.358 9.181 21.438 1.00 25.52 48 HIS B O 1
ATOM 1008 N N . LEU B 1 49 ? -4.158 9.342 21.017 1.00 25.70 49 LEU B N 1
ATOM 1009 C CA . LEU B 1 49 ? -4.136 10.769 21.256 1.00 25.98 49 LEU B CA 1
ATOM 1010 C C . LEU B 1 49 ? -4.950 11.526 20.218 1.00 25.90 49 LEU B C 1
ATOM 1011 O O . LEU B 1 49 ? -5.448 12.591 20.536 1.00 25.73 49 LEU B O 1
ATOM 1016 N N . LEU B 1 50 ? -5.106 10.961 19.011 1.00 24.34 50 LEU B N 1
ATOM 1017 C CA . LEU B 1 50 ? -5.948 11.605 17.987 1.00 23.92 50 LEU B CA 1
ATOM 1018 C C . LEU B 1 50 ? -7.202 10.822 17.654 1.00 24.90 50 LEU B C 1
ATOM 1019 O O . LEU B 1 50 ? -7.774 10.973 16.570 1.00 24.87 50 LEU B O 1
ATOM 1024 N N . LYS B 1 51 ? -7.672 10.042 18.630 1.00 24.65 51 LYS B N 1
ATOM 1025 C CA . LYS B 1 51 ? -8.885 9.207 18.471 1.00 25.83 51 LYS B CA 1
ATOM 1026 C C . LYS B 1 51 ? -10.092 9.999 17.955 1.00 25.78 51 LYS B C 1
ATOM 1027 O O . LYS B 1 51 ? -10.895 9.494 17.139 1.00 25.62 51 LYS B O 1
ATOM 1029 N N . ASP B 1 52 ? -10.209 11.238 18.434 1.00 25.41 52 ASP B N 1
ATOM 1030 C CA . ASP B 1 52 ? -11.396 12.055 18.199 1.00 26.30 52 ASP B CA 1
ATOM 1031 C C . ASP B 1 52 ? -11.183 13.165 17.168 1.00 26.30 52 ASP B C 1
ATOM 1032 O O . ASP B 1 52 ? -11.987 14.098 17.086 1.00 26.54 52 ASP B O 1
ATOM 1035 N N . VAL B 1 53 ? -10.148 13.025 16.341 1.00 26.61 53 VAL B N 1
ATOM 1036 C CA . VAL B 1 53 ? -9.721 14.099 15.446 1.00 27.23 53 VAL B CA 1
ATOM 1037 C C . VAL B 1 53 ? 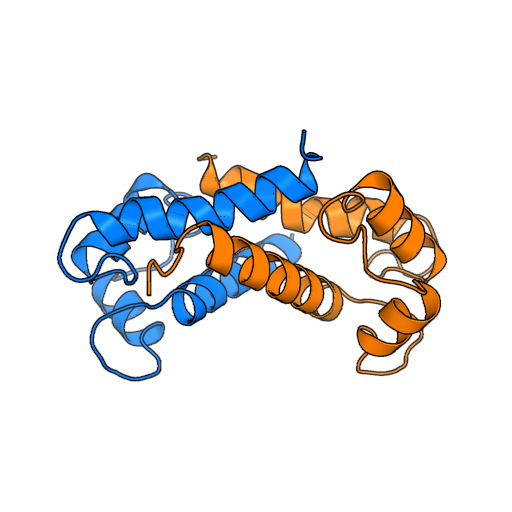-10.658 14.398 14.257 1.00 27.41 53 VAL B C 1
ATOM 1038 O O . VAL B 1 53 ? -10.589 15.482 13.675 1.00 28.04 53 VAL B O 1
ATOM 1042 N N . GLY B 1 54 ? -11.525 13.458 13.895 1.00 27.54 54 GLY B N 1
ATOM 1043 C CA . GLY B 1 54 ? -12.450 13.675 12.774 1.00 27.40 54 GLY B CA 1
ATOM 1044 C C . GLY B 1 54 ? -11.714 13.452 11.470 1.00 27.06 54 GLY B C 1
ATOM 1045 O O . GLY B 1 54 ? -10.886 12.538 11.375 1.00 28.11 54 GLY B O 1
ATOM 1046 N N . SER B 1 55 ? -11.979 14.279 10.466 1.00 25.88 55 SER B N 1
ATOM 1047 C CA . SER B 1 55 ? -11.362 14.069 9.162 1.00 24.96 55 SER B CA 1
ATOM 1048 C C . SER B 1 55 ? -9.845 14.306 9.169 1.00 24.87 55 SER B C 1
ATOM 1049 O O . SER B 1 55 ? -9.371 15.410 9.516 1.00 25.49 55 SER B O 1
ATOM 1052 N N . LEU B 1 56 ? -9.072 13.292 8.781 1.00 23.53 56 LEU B N 1
ATOM 1053 C CA . LEU B 1 56 ? -7.605 13.469 8.695 1.00 23.97 56 LEU B CA 1
ATOM 1054 C C . LEU B 1 56 ? -7.210 14.415 7.566 1.00 24.07 56 LEU B C 1
ATOM 1055 O O . LEU B 1 56 ? -6.202 15.122 7.628 1.00 23.16 56 LEU B O 1
ATOM 1060 N N . ASP B 1 57 ? -8.027 14.453 6.513 1.00 24.39 57 ASP B N 1
ATOM 1061 C CA . ASP B 1 57 ? -7.690 15.340 5.431 1.00 24.40 57 ASP B CA 1
ATOM 1062 C C . ASP B 1 57 ? -7.852 16.775 5.885 1.00 24.21 57 ASP B C 1
ATOM 1063 O O . ASP B 1 57 ? -7.024 17.634 5.554 1.00 23.45 57 ASP B O 1
ATOM 1068 N N . GLU B 1 58 ? -8.915 17.043 6.635 1.00 24.37 58 GLU B N 1
ATOM 1069 C CA . GLU B 1 58 ? -9.079 18.411 7.203 1.00 25.17 58 GLU B CA 1
ATOM 1070 C C . GLU B 1 58 ? -7.969 18.763 8.235 1.00 25.62 58 GLU B C 1
ATOM 1071 O O . GLU B 1 58 ? -7.483 19.901 8.261 1.00 25.24 58 GLU B O 1
ATOM 1077 N N . LYS B 1 59 ? -7.573 17.798 9.072 1.00 24.51 59 LYS B N 1
ATOM 1078 C CA . LYS B 1 59 ? -6.475 17.993 10.052 1.00 24.66 59 LYS B CA 1
ATOM 1079 C C . LYS B 1 59 ? -5.181 18.332 9.310 1.00 24.65 59 LYS B C 1
ATOM 1080 O O . LYS B 1 59 ? -4.419 19.207 9.746 1.00 23.49 59 LYS B O 1
ATOM 1086 N N . MET B 1 60 ? -4.934 17.617 8.205 1.00 23.90 60 MET B N 1
ATOM 1087 C CA . MET B 1 60 ? -3.731 17.834 7.378 1.00 24.08 60 MET B CA 1
ATOM 1088 C C . MET B 1 60 ? -3.716 19.295 6.882 1.00 24.46 60 MET B C 1
ATOM 1089 O O . MET B 1 60 ? -2.749 20.026 7.039 1.00 24.77 60 MET B O 1
ATOM 1094 N N . LYS B 1 61 ? -4.839 19.723 6.316 1.00 25.49 61 LYS B N 1
ATOM 1095 C CA . LYS B 1 61 ? -4.992 21.091 5.839 1.00 24.78 61 LYS B CA 1
ATOM 1096 C C . LYS B 1 61 ? -4.708 22.095 6.977 1.00 25.56 61 LYS B C 1
ATOM 1097 O O . LYS B 1 61 ? -3.974 23.083 6.799 1.00 26.35 61 LYS B O 1
ATOM 1103 N N . SER B 1 62 ? -5.272 21.843 8.150 1.00 24.73 62 SER B N 1
ATOM 1104 C CA . SER B 1 62 ? -5.102 22.751 9.280 1.00 25.53 62 SER B CA 1
ATOM 1105 C C . SER B 1 62 ? -3.630 22.832 9.761 1.00 25.25 62 SER B C 1
ATOM 1106 O O . SER B 1 62 ? -3.130 23.886 10.151 1.00 24.68 62 SER B O 1
ATOM 1109 N N . LEU B 1 63 ? -2.938 21.729 9.662 1.00 22.26 63 LEU B N 1
ATOM 1110 C CA . LEU B 1 63 ? -1.518 21.674 10.062 1.00 24.37 63 LEU B CA 1
ATOM 1111 C C . LEU B 1 63 ? -0.544 22.203 8.990 1.00 23.80 63 LEU B C 1
ATOM 1112 O O . LEU B 1 63 ? 0.594 22.615 9.286 1.00 24.25 63 LEU B O 1
ATOM 1117 N N . ASP B 1 64 ? -1.023 22.234 7.757 1.00 24.60 64 ASP B N 1
ATOM 1118 C CA . ASP B 1 64 ? -0.202 22.600 6.611 1.00 24.98 64 ASP B CA 1
ATOM 1119 C C . ASP B 1 64 ? -0.333 24.122 6.442 1.00 25.38 64 ASP B C 1
ATOM 1120 O O . ASP B 1 64 ? -1.079 24.648 5.587 1.00 25.15 64 ASP B O 1
ATOM 1125 N N . VAL B 1 65 ? 0.377 24.810 7.331 1.00 25.74 65 VAL B N 1
ATOM 1126 C CA . VAL B 1 65 ? 0.180 26.244 7.499 1.00 25.48 65 VAL B CA 1
ATOM 1127 C C . VAL B 1 65 ? 0.634 27.057 6.302 1.00 25.58 65 VAL B C 1
ATOM 1128 O O . VAL B 1 65 ? 0.124 28.173 6.068 1.00 24.53 65 VAL B O 1
ATOM 1132 N N . ASN B 1 66 ? 1.557 26.506 5.518 1.00 25.04 66 ASN B N 1
ATOM 1133 C CA . ASN B 1 66 ? 1.991 27.202 4.315 1.00 24.84 66 ASN B CA 1
ATOM 1134 C C . ASN B 1 66 ? 1.409 26.611 3.015 1.00 24.08 66 ASN B C 1
ATOM 1135 O O . ASN B 1 66 ? 1.858 26.928 1.910 1.00 25.03 66 ASN B O 1
ATOM 1140 N N . GLN B 1 67 ? 0.395 25.755 3.163 1.00 24.01 67 GLN B N 1
ATOM 1141 C CA . GLN B 1 67 ? -0.360 25.212 2.024 1.00 24.76 67 GLN B CA 1
ATOM 1142 C C . GLN B 1 67 ? 0.497 24.654 0.858 1.00 24.57 67 GLN B C 1
ATOM 1143 O O . GLN B 1 67 ? 0.223 24.930 -0.317 1.00 25.12 67 GLN B O 1
ATOM 1147 N N . ASP B 1 68 ? 1.563 23.939 1.179 1.00 24.01 68 ASP B N 1
ATOM 1148 C CA . ASP B 1 68 ? 2.399 23.297 0.166 1.00 24.77 68 ASP B CA 1
ATOM 1149 C C . ASP B 1 68 ? 2.125 21.791 0.000 1.00 24.54 68 ASP B C 1
ATOM 1150 O O . ASP B 1 68 ? 2.811 21.113 -0.771 1.00 25.12 68 ASP B O 1
ATOM 1155 N N . SER B 1 69 ? 1.073 21.308 0.667 1.00 24.28 69 SER B N 1
ATOM 1156 C CA . SER B 1 69 ? 0.550 19.929 0.587 1.00 24.36 69 SER B CA 1
ATOM 1157 C C . SER B 1 69 ? 1.468 18.922 1.300 1.00 24.17 69 SER B C 1
ATOM 1158 O O . SER B 1 69 ? 1.348 17.691 1.131 1.00 24.54 69 SER B O 1
ATOM 1161 N N . GLU B 1 70 ? 2.367 19.448 2.126 1.00 23.14 70 GLU B N 1
ATOM 1162 C CA . GLU B 1 70 ? 3.366 18.642 2.859 1.00 23.89 70 GLU B CA 1
ATOM 1163 C C . GLU B 1 70 ? 3.401 19.117 4.295 1.00 23.78 70 GLU B C 1
ATOM 1164 O O . GLU B 1 70 ? 3.177 20.312 4.555 1.00 24.71 70 GLU B O 1
ATOM 1170 N N . LEU B 1 71 ? 3.716 18.226 5.238 1.00 23.24 71 LEU B N 1
ATOM 1171 C CA . LEU B 1 71 ? 4.030 18.675 6.586 1.00 25.08 71 LEU B CA 1
ATOM 1172 C C . LEU B 1 71 ? 5.548 18.571 6.818 1.00 24.77 71 LEU B C 1
ATOM 1173 O O . LEU B 1 71 ? 6.076 17.453 6.934 1.00 24.95 71 LEU B O 1
ATOM 1178 N N . LYS B 1 72 ? 6.227 19.707 6.888 1.00 24.87 72 LYS B N 1
ATOM 1179 C CA . LYS B 1 72 ? 7.655 19.704 7.271 1.00 24.10 72 LYS B CA 1
ATOM 1180 C C . LYS B 1 72 ? 7.762 19.557 8.815 1.00 24.09 72 LYS B C 1
ATOM 1181 O O . LYS B 1 72 ? 6.723 19.561 9.536 1.00 26.00 72 LYS B O 1
ATOM 1186 N N . PHE B 1 73 ? 8.966 19.410 9.337 1.00 24.54 73 PHE B N 1
ATOM 1187 C CA . PHE B 1 73 ? 9.075 19.093 10.765 1.00 24.72 73 PHE B CA 1
ATOM 1188 C C . PHE B 1 73 ? 8.418 20.123 11.687 1.00 24.67 73 PHE B C 1
ATOM 1189 O O . PHE B 1 73 ? 7.788 19.754 12.697 1.00 25.07 73 PHE B O 1
ATOM 1197 N N . ASN B 1 74 ? 8.613 21.422 11.376 1.00 23.63 74 ASN B N 1
ATOM 1198 C CA . ASN B 1 74 ? 7.994 22.500 12.166 1.00 25.40 74 ASN B CA 1
ATOM 1199 C C . ASN B 1 74 ? 6.486 22.285 12.330 1.00 24.19 74 ASN B C 1
ATOM 1200 O O . ASN B 1 74 ? 5.956 22.499 13.412 1.00 24.04 74 ASN B O 1
ATOM 1205 N N . GLU B 1 75 ? 5.830 21.887 11.232 1.00 22.91 75 GLU B N 1
ATOM 1206 C CA . GLU B 1 75 ? 4.378 21.674 11.189 1.00 23.85 75 GLU B CA 1
ATOM 1207 C C . GLU B 1 75 ? 3.971 20.433 11.986 1.00 24.71 75 GLU B C 1
ATOM 1208 O O . GLU B 1 75 ? 2.991 20.472 12.738 1.00 24.06 75 GLU B O 1
ATOM 1214 N N . TYR B 1 76 ? 4.763 19.371 11.883 1.00 24.32 76 TYR B N 1
ATOM 1215 C CA . TYR B 1 76 ? 4.570 18.215 12.770 1.00 24.51 76 TYR B CA 1
ATOM 1216 C C . TYR B 1 76 ? 4.783 18.572 14.234 1.00 25.07 76 TYR B C 1
ATOM 1217 O O . TYR B 1 76 ? 4.025 18.151 15.102 1.00 24.97 76 TYR B O 1
ATOM 1226 N N . TRP B 1 77 ? 5.780 19.399 14.512 1.00 26.06 77 TRP B N 1
ATOM 1227 C CA . TRP B 1 77 ? 6.075 19.775 15.893 1.00 24.43 77 TRP B CA 1
ATOM 1228 C C . TRP B 1 77 ? 4.909 20.550 16.519 1.00 24.91 77 TRP B C 1
ATOM 1229 O O . TRP B 1 77 ? 4.628 20.384 17.708 1.00 24.15 77 TRP B O 1
ATOM 1240 N N . ARG B 1 78 ? 4.217 21.372 15.717 1.00 24.62 78 ARG B N 1
ATOM 1241 C CA . ARG B 1 78 ? 3.011 22.094 16.194 1.00 24.31 78 ARG B CA 1
ATOM 1242 C C . ARG B 1 78 ? 1.940 21.080 16.577 1.00 25.23 78 ARG B C 1
ATOM 1243 O O . ARG B 1 78 ? 1.242 21.253 17.594 1.00 24.56 78 ARG B O 1
ATOM 1245 N N . LEU B 1 79 ? 1.822 19.982 15.819 1.00 24.46 79 LEU B N 1
ATOM 1246 C CA . LEU B 1 79 ? 0.894 18.913 16.231 1.00 23.46 79 LEU B CA 1
ATOM 1247 C C . LEU B 1 79 ? 1.305 18.310 17.564 1.00 25.16 79 LEU B C 1
ATOM 1248 O O . LEU B 1 79 ? 0.463 18.141 18.459 1.00 24.51 79 LEU B O 1
ATOM 1253 N N . ILE B 1 80 ? 2.599 17.961 17.713 1.00 24.76 80 ILE B N 1
ATOM 1254 C CA . ILE B 1 80 ? 3.051 17.372 18.963 1.00 24.79 80 ILE B CA 1
ATOM 1255 C C . ILE B 1 80 ? 2.782 18.312 20.136 1.00 26.15 80 ILE B C 1
ATOM 1256 O O . ILE B 1 80 ? 2.393 17.845 21.208 1.00 25.38 80 ILE B O 1
ATOM 1261 N N . GLY B 1 81 ? 2.980 19.622 19.931 1.00 24.52 81 GLY B N 1
ATOM 1262 C CA . GLY B 1 81 ? 2.659 20.607 20.969 1.00 25.25 81 GLY B CA 1
ATOM 1263 C C . GLY B 1 81 ? 1.182 20.610 21.369 1.00 24.78 81 GLY B C 1
ATOM 1264 O O . GLY B 1 81 ? 0.857 20.726 22.570 1.00 25.20 81 GLY B O 1
ATOM 1265 N N . GLU B 1 82 ? 0.291 20.518 20.371 1.00 24.57 82 GLU B N 1
ATOM 1266 C CA . GLU B 1 82 ? -1.160 20.420 20.628 1.00 24.45 82 GLU B CA 1
ATOM 1267 C C . GLU B 1 82 ? -1.467 19.216 21.525 1.00 23.19 82 GLU B C 1
ATOM 1268 O O . GLU B 1 82 ? -2.252 19.308 22.475 1.00 22.56 82 GLU B O 1
ATOM 1274 N N . LEU B 1 83 ? -0.841 18.082 21.192 1.00 23.52 83 LEU B N 1
ATOM 1275 C CA . LEU B 1 83 ? -1.055 16.832 21.914 1.00 22.90 83 LEU B CA 1
ATOM 1276 C C . LEU B 1 83 ? -0.457 16.944 23.311 1.00 24.50 83 LEU B C 1
ATOM 1277 O O . LEU B 1 83 ? -1.106 16.568 24.317 1.00 23.87 83 LEU B O 1
ATOM 1282 N N . ALA B 1 84 ? 0.739 17.516 23.388 1.00 25.09 84 ALA B N 1
ATOM 1283 C CA . ALA B 1 84 ? 1.353 17.725 24.705 1.00 25.44 84 ALA B CA 1
ATOM 1284 C C . ALA B 1 84 ? 0.505 18.588 25.623 1.00 25.56 84 ALA B C 1
ATOM 1285 O O . ALA B 1 84 ? 0.431 18.319 26.823 1.00 25.08 84 ALA B O 1
ATOM 1287 N N . LYS B 1 85 ? -0.139 19.638 25.102 1.00 25.47 85 LYS B N 1
ATOM 1288 C CA . LYS B 1 85 ? -0.978 20.497 25.942 1.00 24.63 85 LYS B CA 1
ATOM 1289 C C . LYS B 1 85 ? -2.173 19.745 26.508 1.00 24.14 85 LYS B C 1
ATOM 1290 O O . LYS B 1 85 ? -2.617 20.020 27.622 1.00 24.07 85 LYS B O 1
ATOM 1294 N N . GLU B 1 86 ? -2.700 18.773 25.782 1.00 23.54 86 GLU B N 1
ATOM 1295 C CA . GLU B 1 86 ? -3.838 18.038 26.303 1.00 23.62 86 GLU B CA 1
ATOM 1296 C C . GLU B 1 86 ? -3.351 17.081 27.393 1.00 25.21 86 GLU B C 1
ATOM 1297 O O . GLU B 1 86 ? -4.037 16.864 28.430 1.00 25.24 86 GLU B O 1
ATOM 1303 N N . ILE B 1 87 ? -2.169 16.506 27.192 1.00 23.78 87 ILE B N 1
ATOM 1304 C CA . ILE B 1 87 ? -1.580 15.698 28.249 1.00 24.20 87 ILE B CA 1
ATOM 1305 C C . ILE B 1 87 ? -1.296 16.537 29.464 1.00 24.85 87 ILE B C 1
ATOM 1306 O O . ILE B 1 87 ? -1.504 16.069 30.564 1.00 24.94 87 ILE B O 1
ATOM 1311 N N . ARG B 1 88 ? -0.829 17.779 29.277 1.00 23.68 88 ARG B N 1
ATOM 1312 C CA . ARG B 1 88 ? -0.533 18.610 30.415 1.00 24.27 88 ARG B CA 1
ATOM 1313 C C . ARG B 1 88 ? -1.762 18.787 31.290 1.00 24.60 88 ARG B C 1
ATOM 1314 O O . ARG B 1 88 ? -1.648 18.867 32.527 1.00 24.23 88 ARG B O 1
ATOM 1322 N N . LYS B 1 89 ? -2.923 18.941 30.670 1.00 23.10 89 LYS B N 1
ATOM 1323 C CA . LYS B 1 89 ? -4.148 19.147 31.441 1.00 24.00 89 LYS B CA 1
ATOM 1324 C C . LYS B 1 89 ? -4.403 17.963 32.400 1.00 24.12 89 LYS B C 1
ATOM 1325 O O . LYS B 1 89 ? -4.877 18.161 33.512 1.00 24.18 89 LYS B O 1
ATOM 1329 N N . LYS B 1 90 ? -4.091 16.743 31.954 1.00 24.60 90 LYS B N 1
ATOM 1330 C CA . LYS B 1 90 ? -4.338 15.477 32.722 1.00 24.67 90 LYS B CA 1
ATOM 1331 C C . LYS B 1 90 ? -3.263 15.226 33.799 1.00 24.15 90 LYS B C 1
ATOM 1332 O O . LYS B 1 90 ? -3.496 14.527 34.803 1.00 23.94 90 LYS B O 1
ATOM 1335 N N . LYS B 1 91 ? -2.076 15.794 33.594 1.00 23.19 91 LYS B N 1
ATOM 1336 C CA . LYS B 1 91 ? -0.987 15.623 34.548 1.00 23.54 91 LYS B CA 1
ATOM 1337 C C . LYS B 1 91 ? -1.012 16.751 35.633 1.00 24.21 91 LYS B C 1
ATOM 1338 O O . LYS B 1 91 ? -0.199 16.734 36.565 1.00 23.40 91 LYS B O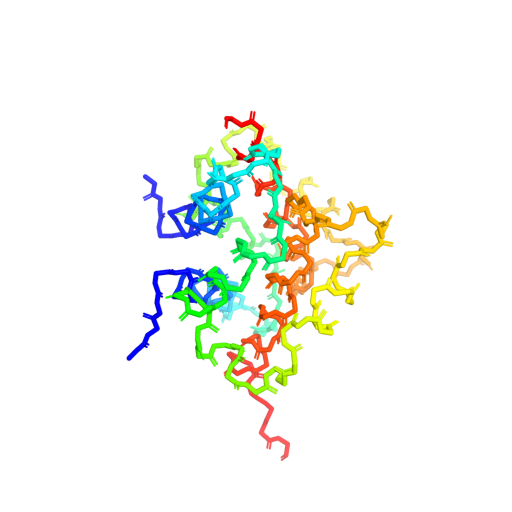 1
ATOM 1344 N N . ASP B 1 92 ? -1.953 17.697 35.492 1.00 24.65 92 ASP B N 1
ATOM 1345 C CA . ASP B 1 92 ? -2.132 18.824 36.435 1.00 24.58 92 ASP B CA 1
ATOM 1346 C C . ASP B 1 92 ? -3.625 19.112 36.610 1.00 24.87 92 ASP B C 1
ATOM 1347 O O . ASP B 1 92 ? -4.073 20.212 36.331 1.00 23.70 92 ASP B O 1
ATOM 1352 N N . LEU B 1 93 ? -4.387 18.121 37.090 1.00 24.52 93 LEU B N 1
ATOM 1353 C CA . LEU B 1 93 ? -5.875 18.263 37.195 1.00 24.31 93 LEU B CA 1
ATOM 1354 C C . LEU B 1 93 ? -6.304 19.294 38.238 1.00 24.59 93 LEU B C 1
ATOM 1355 O O . LEU B 1 93 ? -5.748 19.313 39.320 1.00 24.56 93 LEU B O 1
ATOM 1360 N N . LYS B 1 94 ? -7.285 20.143 37.901 1.00 23.66 94 LYS B N 1
ATOM 1361 C CA . LYS B 1 94 ? -7.872 21.104 38.847 1.00 24.17 94 LYS B CA 1
ATOM 1362 C C . LYS B 1 94 ? -8.960 20.363 39.615 1.00 24.13 94 LYS B C 1
ATOM 1363 O O . LYS B 1 94 ? -9.731 19.620 39.016 1.00 23.52 94 LYS B O 1
ATOM 1365 N N . ILE B 1 95 ? -9.023 20.546 40.926 1.00 25.19 95 ILE B N 1
ATOM 1366 C CA . ILE B 1 95 ? -10.076 19.883 41.701 1.00 25.10 95 ILE B CA 1
ATOM 1367 C C . ILE B 1 95 ? -11.322 20.740 41.534 1.00 26.60 95 ILE B C 1
ATOM 1368 O O . ILE B 1 95 ? -12.403 20.222 41.249 1.00 27.83 95 ILE B O 1
ATOM 1373 N N . ARG B 1 96 ? -11.151 22.054 41.711 1.00 27.46 96 ARG B N 1
ATOM 1374 C CA . ARG B 1 96 ? -12.198 23.069 41.487 1.00 27.86 96 ARG B CA 1
ATOM 1375 C C . ARG B 1 96 ? -13.521 22.688 42.137 1.00 28.17 96 ARG B C 1
ATOM 1376 O O . ARG B 1 96 ? -13.576 22.398 43.338 1.00 28.58 96 ARG B O 1
#

InterPro domains:
  IPR011992 EF-hand domain pair [SSF47473] (3-92)
  IPR013787 S100/CaBP-9k-type, calcium binding, subdomain [PF01023] (9-52)
  IPR013787 S100/CaBP-9k-type, calcium binding, subdomain [SM01394] (9-51)

Sequence (177 aa):
PLTELEESIETVVTTFFTFARQEGRKDSLSVNEFKELVTQQLPHLLKDVGSLDEKMKSLDVNQDSELKFNEYWRLIGELAKEIRKKLTELEESIETVVTTFFTFARQEGRKDSLSVNEFKELVTQQLPHLLKDVGSLDEKMKSLDVNQDSELKFNEYWRLIGELAKEIRKKKDLKIR

Solvent-accessible surface area: 9294 Å² total; per-residue (Å²): 166,58,26,66,0,0,97,11,0,51,38,3,0,34,14,0,7,66,17,0,135,126,74,78,106,71,54,4,0,16,52,84,5,1,68,88,0,7,77,95,39,0,52,99,49,14,90,137,44,55,61,34,52,107,33,10,108,80,13,12,86,79,157,65,82,49,1,106,14,101,1,1,34,92,0,1,5,68,8,0,94,101,34,61,99,127,113,25,64,0,0,82,11,1,52,43,2,4,55,14,0,57,66,21,0,94,119,79,68,124,103,76,0,1,19,50,91,6,2,68,68,0,8,88,100,41,0,50,95,52,14,80,121,42,62,61,38,78,112,34,11,145,78,13,10,111,94,125,45,82,28,1,79,10,85,7,2,18,60,1,1,9,69,8,0,90,105,16,73,75,88,72,47,133,76,162,258

Secondary structure (DSSP, 8-state):
---HHHHHHHHHHHHHHHHHTSSS-TTEE-HHHHHHHHHHH-TTTTTT---HHHHHHHH-TTSSSSEEHHHHHHHHHHHHHHHHT-/--HHHHHHHHHHHHHHHHHTSSSSTTSB-HHHHHHHHHHH-TTTTTT---HHHHHHHH-TT-SSSB-HHHHHHHHHHHHHHHHHHHS----

Radius of gyration: 16.81 Å; Cα contacts (8 Å, |Δi|>4): 207; chains: 2; bounding box: 40×36×48 Å

GO terms:
  GO:0005507 copper ion binding (F, IDA)
  GO:0005509 calcium ion binding (F, IDA)
  GO:0005576 extracellular region (C, IDA)
  GO:0005829 cytosol (C, IDA)
  GO:0032730 positive regulation of interleukin-1 alpha production (P, IDA)
  GO:0001819 positive regulation of cytokine production (P, IMP)
  GO:0005515 pro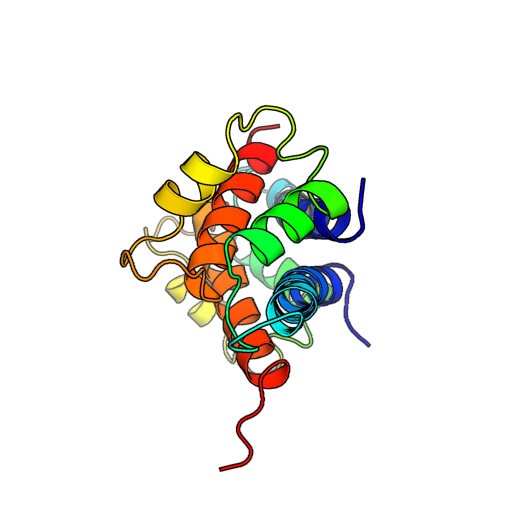tein binding (F, IPI)
  GO:0042803 protein homodimerization activity (F, IPI)
  GO:0005576 extracellular region (C, HDA)
  GO:0048471 perinuclear region of cytoplasm (C, IDA)
  GO:0005634 nucleus (C, IDA)
  GO:0005737 cytoplasm (C, IDA)
  GO:0043123 positive regulation of canonical NF-kappaB signal transduction (P, IDA)
  GO:0008270 zinc ion binding (F, IDA)
  GO:0050786 RAGE receptor binding (F, IPI)
  GO:0017134 fibroblast growth factor binding (F, IPI)

B-factor: mean 25.34, std 2.23, range [20.53, 38.92]

Nearest PDB structures (foldseek):
  2egd-assembly1_A  TM=1.012E+00  e=3.543E-14  Homo sapiens
  2h2k-assembly1_A  TM=1.006E+00  e=1.046E-13  Homo sapiens
  2egd-assembly1_B  TM=1.009E+00  e=3.740E-13  Homo sapiens
  3ko0-assembly3_F  TM=9.319E-01  e=2.889E-06  Homo sapiens
  3m0w-assembly6_J  TM=9.328E-01  e=3.498E-06  Homo sapiens

CATH classification: 1.10.238.10